Protein AF-A0A0E3PWA4-F1 (afdb_monomer)

Mean predicted aligned error: 4.56 Å

pLDDT: mean 91.11, std 10.6, range [44.59, 98.44]

Solvent-accessible surface area (backbone atoms only — not comparable to full-atom values): 4453 Å² total; per-residue (Å²): 134,85,77,79,81,48,61,36,74,47,75,51,66,41,90,89,77,68,49,73,50,70,28,70,58,26,60,49,90,57,89,82,59,95,86,68,80,71,43,78,49,79,43,80,48,85,88,47,86,96,35,50,30,39,39,33,37,22,45,93,80,75,46,78,50,36,62,39,76,73

Secondary structure (DSSP, 8-state):
------EEEEEEE-TTT--EEEEEEEETTS---TT---EEEEEE--SSTT--EEEEEE-TTS-EEEEEE-

Nearest PDB structures (foldseek):
  6o2d-assembly1_A  TM=2.340E-01  e=6.630E+00  Schizosaccharomyces pombe

Structure (mmCIF, N/CA/C/O backbone):
data_AF-A0A0E3PWA4-F1
#
_entry.id   AF-A0A0E3PWA4-F1
#
loop_
_atom_site.group_PDB
_atom_site.id
_atom_site.type_symbol
_atom_site.label_atom_id
_atom_site.label_alt_id
_atom_site.label_comp_id
_atom_site.label_asym_id
_atom_site.label_entity_id
_atom_site.label_seq_id
_atom_site.pdbx_PDB_ins_code
_atom_site.Cartn_x
_atom_site.Cartn_y
_atom_site.Cartn_z
_atom_site.occupancy
_atom_site.B_iso_or_equiv
_atom_site.auth_seq_id
_atom_site.auth_comp_id
_atom_site.auth_asym_id
_atom_site.auth_atom_id
_atom_site.pdbx_PDB_model_num
ATOM 1 N N . MET A 1 1 ? 29.575 8.704 -5.975 1.00 44.59 1 MET A N 1
ATOM 2 C CA . MET A 1 1 ? 28.403 9.213 -6.719 1.00 44.59 1 MET A CA 1
ATOM 3 C C . MET A 1 1 ? 27.208 9.105 -5.783 1.00 44.59 1 MET A C 1
ATOM 5 O O . MET A 1 1 ? 26.885 7.994 -5.386 1.00 44.59 1 MET A O 1
ATOM 9 N N . ILE A 1 2 ? 26.637 10.222 -5.331 1.00 50.59 2 ILE A N 1
ATOM 10 C CA . ILE A 1 2 ? 25.420 10.196 -4.507 1.00 50.59 2 ILE A CA 1
ATOM 11 C C . ILE A 1 2 ? 24.260 10.020 -5.488 1.00 50.59 2 ILE A C 1
ATOM 13 O O . ILE A 1 2 ? 23.985 10.924 -6.273 1.00 50.59 2 ILE A O 1
ATOM 17 N N . LYS A 1 3 ? 23.628 8.840 -5.507 1.00 56.28 3 LYS A N 1
ATOM 18 C CA . LYS A 1 3 ? 22.335 8.679 -6.178 1.00 56.28 3 LYS A CA 1
ATOM 19 C C . LYS A 1 3 ? 21.329 9.498 -5.373 1.00 56.28 3 LYS A C 1
ATOM 21 O O . LYS A 1 3 ? 21.039 9.146 -4.232 1.00 56.28 3 LYS A O 1
ATOM 26 N N . ASN A 1 4 ? 20.819 10.587 -5.940 1.00 58.72 4 ASN A N 1
ATOM 27 C CA . ASN A 1 4 ? 19.611 11.207 -5.411 1.00 58.72 4 ASN A CA 1
ATOM 28 C C . ASN A 1 4 ? 18.498 10.162 -5.539 1.00 58.72 4 ASN A C 1
ATOM 30 O O . ASN A 1 4 ? 18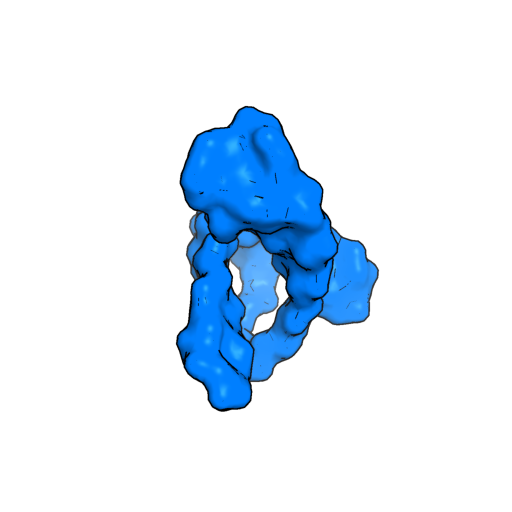.048 9.887 -6.648 1.00 58.72 4 ASN A O 1
ATOM 34 N N . LEU A 1 5 ? 18.118 9.528 -4.427 1.00 66.81 5 LEU A N 1
ATOM 35 C CA . LEU A 1 5 ? 16.952 8.650 -4.362 1.00 66.81 5 LEU A CA 1
ATOM 36 C C . LEU A 1 5 ? 15.720 9.517 -4.628 1.00 66.81 5 LEU A C 1
ATOM 38 O O . LEU A 1 5 ? 15.194 10.164 -3.723 1.00 66.81 5 LEU A O 1
ATOM 42 N N . ALA A 1 6 ? 15.305 9.589 -5.890 1.00 84.56 6 ALA A N 1
ATOM 43 C CA . ALA A 1 6 ? 14.029 10.172 -6.249 1.00 84.56 6 ALA A CA 1
ATOM 44 C C . ALA A 1 6 ? 12.949 9.219 -5.736 1.00 84.56 6 ALA A C 1
ATOM 46 O O . ALA A 1 6 ? 12.889 8.065 -6.145 1.00 84.56 6 ALA A O 1
ATOM 47 N N . TRP A 1 7 ? 12.130 9.674 -4.797 1.00 90.69 7 TRP A N 1
ATOM 48 C CA . TRP A 1 7 ? 10.939 8.942 -4.386 1.00 90.69 7 TRP A CA 1
ATOM 49 C C . TRP A 1 7 ? 9.809 9.242 -5.363 1.00 90.69 7 TRP A C 1
ATOM 51 O O . TRP A 1 7 ? 9.702 10.366 -5.860 1.00 90.69 7 TRP A O 1
ATOM 61 N N . LYS A 1 8 ? 8.950 8.258 -5.618 1.00 91.50 8 LYS A N 1
ATOM 62 C CA . LYS A 1 8 ? 7.722 8.453 -6.386 1.00 91.50 8 LYS A CA 1
ATOM 63 C C . LYS A 1 8 ? 6.500 8.025 -5.584 1.00 91.50 8 LYS A C 1
ATOM 65 O O . LYS A 1 8 ? 6.553 7.082 -4.795 1.00 91.50 8 LYS A O 1
ATOM 70 N N . GLY A 1 9 ? 5.403 8.736 -5.819 1.00 94.56 9 GLY A N 1
ATOM 71 C CA . GLY A 1 9 ? 4.095 8.387 -5.288 1.00 94.56 9 GLY A CA 1
ATOM 72 C C . GLY A 1 9 ? 3.446 7.276 -6.110 1.00 94.56 9 GLY A C 1
ATOM 73 O O . GLY A 1 9 ? 3.485 7.313 -7.339 1.00 94.56 9 GLY A O 1
ATOM 74 N N . VAL A 1 10 ? 2.828 6.309 -5.440 1.00 95.31 10 VAL A N 1
ATOM 75 C CA . VAL A 1 10 ? 2.062 5.219 -6.053 1.00 95.31 10 VAL A CA 1
ATOM 76 C C . VAL A 1 10 ? 0.692 5.158 -5.391 1.00 95.31 10 VAL A C 1
ATOM 78 O O . VAL A 1 10 ? 0.591 5.133 -4.169 1.00 95.31 10 VAL A O 1
ATOM 81 N N . THR A 1 11 ? -0.368 5.127 -6.196 1.00 96.44 11 THR A N 1
ATOM 82 C CA . THR A 1 11 ? -1.729 4.857 -5.715 1.00 96.44 11 THR A CA 1
ATOM 83 C C . THR A 1 11 ? -2.139 3.475 -6.186 1.00 96.44 11 THR A C 1
ATOM 85 O O . THR A 1 11 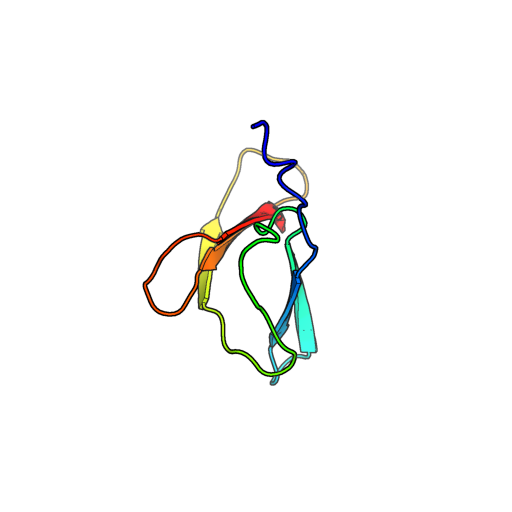? -2.111 3.207 -7.385 1.00 96.44 11 THR A O 1
ATOM 88 N N . VAL A 1 12 ? -2.529 2.615 -5.251 1.00 95.88 12 VAL A N 1
ATOM 89 C CA . VAL A 1 12 ? -3.137 1.317 -5.557 1.00 95.88 12 VAL A CA 1
ATOM 90 C C . VAL A 1 12 ? -4.646 1.462 -5.435 1.00 95.88 12 VAL A C 1
ATOM 92 O O . VAL A 1 12 ? -5.130 1.970 -4.425 1.00 95.88 12 VAL A O 1
ATOM 95 N N . GLU A 1 13 ? -5.372 1.030 -6.463 1.00 95.94 13 GLU A N 1
ATOM 96 C CA . GLU A 1 13 ? -6.835 1.018 -6.499 1.00 95.94 13 GLU A CA 1
ATOM 97 C C . GLU A 1 13 ? -7.352 -0.423 -6.551 1.00 95.94 13 GLU A C 1
ATOM 99 O O . GL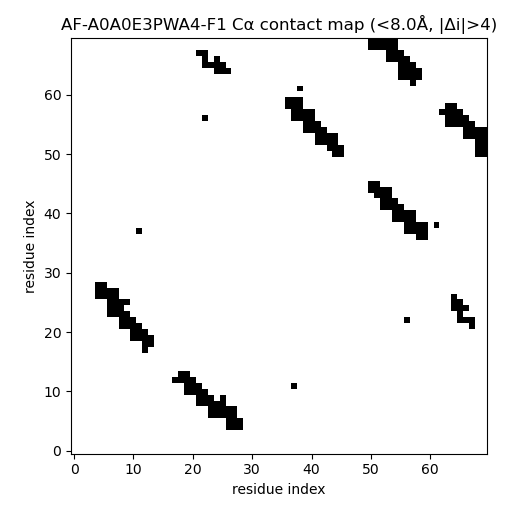U A 1 13 ? -6.951 -1.209 -7.414 1.00 95.94 13 GLU A O 1
ATOM 104 N N . GLU A 1 14 ? -8.267 -0.772 -5.648 1.00 93.00 14 GLU A N 1
ATOM 105 C CA . GLU A 1 14 ? -9.005 -2.028 -5.723 1.00 93.00 14 GLU A CA 1
ATOM 106 C C . GLU A 1 14 ? -10.104 -1.918 -6.789 1.00 93.00 14 GLU A C 1
ATOM 108 O O . GLU A 1 14 ? -11.049 -1.143 -6.651 1.00 93.00 14 GLU A O 1
ATOM 113 N N . LYS A 1 15 ? -10.030 -2.746 -7.838 1.00 87.62 15 LYS A N 1
ATOM 114 C CA . LYS A 1 15 ? -10.965 -2.694 -8.979 1.00 87.62 15 LYS A CA 1
ATOM 115 C C . LYS A 1 15 ? -12.440 -2.902 -8.602 1.00 87.62 15 LYS A C 1
ATOM 117 O O . LYS A 1 15 ? -13.309 -2.444 -9.334 1.00 87.62 15 LYS A O 1
ATOM 122 N N . GLY A 1 16 ? -12.724 -3.617 -7.509 1.00 92.06 16 GLY A N 1
ATOM 123 C CA . GLY A 1 16 ? -14.091 -3.952 -7.094 1.00 92.06 16 GLY A CA 1
ATOM 124 C C . GLY A 1 16 ? -14.796 -2.849 -6.303 1.00 92.06 16 GLY A C 1
ATOM 125 O O . GLY A 1 16 ? -15.999 -2.659 -6.462 1.00 92.06 16 GLY A O 1
ATOM 126 N N . THR A 1 17 ? -14.057 -2.116 -5.470 1.00 93.31 17 THR A N 1
ATOM 127 C CA . THR A 1 17 ? -14.617 -1.109 -4.551 1.00 93.31 17 THR A CA 1
ATOM 128 C C . THR A 1 17 ? -14.227 0.320 -4.916 1.00 93.31 17 THR A C 1
ATOM 130 O O . THR A 1 17 ? -14.795 1.260 -4.367 1.00 93.31 17 THR A O 1
ATOM 133 N N . GLN A 1 18 ? -13.245 0.491 -5.811 1.00 92.56 18 GLN A N 1
ATOM 134 C CA . GLN A 1 18 ? -12.554 1.758 -6.072 1.00 92.56 18 GLN A CA 1
ATOM 135 C C . GLN A 1 18 ? -11.845 2.333 -4.834 1.00 92.56 18 GLN A C 1
ATOM 137 O O . GLN A 1 18 ? -11.455 3.503 -4.826 1.00 92.56 18 GLN A O 1
ATOM 142 N N . GLY A 1 19 ? -11.657 1.524 -3.785 1.00 93.69 19 GLY A N 1
ATOM 143 C CA . GLY A 1 19 ? -10.854 1.878 -2.624 1.00 93.69 19 GLY A CA 1
ATOM 144 C C . GLY A 1 19 ? -9.412 2.151 -3.038 1.00 93.69 19 GLY A C 1
ATOM 145 O O . GLY A 1 19 ? -8.838 1.416 -3.844 1.00 93.69 19 GLY A O 1
ATOM 146 N N . ARG A 1 20 ? -8.826 3.227 -2.504 1.00 95.56 20 ARG A N 1
ATOM 147 C CA . ARG A 1 20 ? -7.490 3.701 -2.879 1.00 95.56 20 ARG A CA 1
ATOM 148 C C . ARG A 1 20 ? -6.591 3.831 -1.666 1.00 95.56 20 ARG A C 1
ATOM 150 O O . ARG A 1 20 ? -7.001 4.371 -0.642 1.00 95.56 20 ARG A O 1
ATOM 157 N N . VAL A 1 21 ? -5.340 3.414 -1.824 1.00 96.62 21 VAL A N 1
ATOM 158 C CA . VAL A 1 21 ? -4.279 3.631 -0.837 1.00 96.62 21 VAL A CA 1
ATOM 159 C C . VAL A 1 21 ? -3.086 4.276 -1.530 1.00 96.62 21 VAL A C 1
ATOM 161 O O . VAL A 1 21 ? -2.632 3.801 -2.572 1.00 96.62 21 VAL A O 1
ATOM 164 N N . TYR A 1 22 ? -2.595 5.373 -0.957 1.00 97.25 22 TYR A N 1
ATOM 165 C CA . TYR A 1 22 ? -1.448 6.117 -1.467 1.00 97.25 22 TYR A CA 1
ATOM 166 C C . TYR A 1 22 ? -0.176 5.807 -0.672 1.00 97.25 22 TYR A C 1
ATOM 168 O O . TYR A 1 22 ? -0.176 5.831 0.560 1.00 97.25 22 TYR A O 1
ATOM 176 N N . PHE A 1 23 ? 0.912 5.585 -1.404 1.00 97.31 23 PHE A N 1
ATOM 177 C CA . PHE A 1 23 ? 2.258 5.304 -0.915 1.00 97.31 23 PHE A CA 1
ATOM 178 C C . PHE A 1 23 ? 3.204 6.369 -1.463 1.00 97.31 23 PHE A C 1
ATOM 180 O O . PHE A 1 23 ? 3.356 6.504 -2.675 1.00 97.31 23 PHE A O 1
ATOM 187 N N . GLY A 1 24 ? 3.795 7.178 -0.586 1.00 95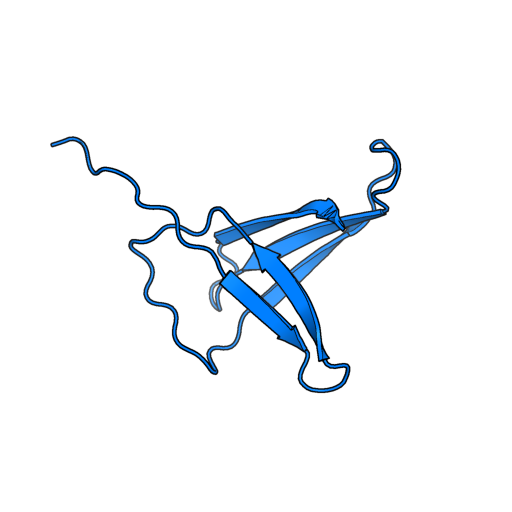.50 24 GLY A N 1
ATOM 188 C CA . GLY A 1 24 ? 4.525 8.385 -0.985 1.00 95.50 24 GLY A CA 1
ATOM 189 C C . GLY A 1 24 ? 6.027 8.201 -1.186 1.00 95.50 24 GLY A C 1
ATOM 190 O O . GLY A 1 24 ? 6.684 9.116 -1.679 1.00 95.50 24 GLY A O 1
ATOM 191 N N . ARG A 1 25 ? 6.588 7.069 -0.756 1.00 95.06 25 ARG A N 1
ATOM 192 C CA . ARG A 1 25 ? 8.036 6.845 -0.647 1.00 95.06 25 ARG A CA 1
ATOM 193 C C . ARG A 1 25 ? 8.469 5.553 -1.332 1.00 95.06 25 ARG A C 1
ATOM 195 O O . ARG A 1 25 ? 9.363 4.862 -0.854 1.00 95.06 25 ARG A O 1
ATOM 202 N N . VAL A 1 26 ? 7.878 5.243 -2.484 1.00 94.56 26 VAL A N 1
ATOM 203 C CA . VAL A 1 26 ? 8.358 4.138 -3.322 1.00 94.56 26 VAL A CA 1
ATOM 204 C C . VAL A 1 26 ? 9.637 4.572 -4.035 1.00 94.56 26 VAL A C 1
ATOM 206 O O . VAL A 1 26 ? 9.714 5.680 -4.570 1.00 94.56 26 VAL A O 1
ATOM 209 N N . ASN A 1 27 ? 10.660 3.715 -4.029 1.00 91.50 27 ASN A N 1
ATOM 210 C CA . ASN A 1 27 ? 11.933 3.995 -4.697 1.00 91.50 27 ASN A CA 1
ATOM 211 C C . ASN A 1 27 ? 11.711 4.266 -6.199 1.00 91.50 27 ASN A C 1
ATOM 213 O O . ASN A 1 27 ? 11.115 3.445 -6.898 1.00 91.50 27 ASN A O 1
ATOM 217 N N . GLY A 1 28 ? 12.194 5.407 -6.694 1.00 87.25 28 GLY A N 1
ATOM 218 C CA . GLY A 1 28 ? 12.034 5.835 -8.084 1.00 87.25 28 GLY A CA 1
ATOM 219 C C . GLY A 1 28 ? 12.828 5.024 -9.104 1.00 87.25 28 GLY A C 1
ATOM 220 O O . GLY A 1 28 ? 12.473 5.067 -10.276 1.00 87.25 28 GLY A O 1
ATOM 221 N N . ASP A 1 29 ? 13.830 4.245 -8.677 1.00 88.75 29 ASP A N 1
ATOM 222 C CA . ASP A 1 29 ? 14.555 3.310 -9.555 1.00 88.75 29 ASP A CA 1
ATOM 223 C C . ASP A 1 29 ? 13.670 2.112 -9.979 1.00 88.75 29 ASP A C 1
ATOM 225 O O . ASP A 1 29 ? 14.025 1.374 -10.895 1.00 88.75 29 ASP A O 1
ATOM 229 N N . ILE A 1 30 ? 12.528 1.888 -9.316 1.00 87.75 30 ILE A N 1
ATOM 230 C CA . ILE A 1 30 ? 11.578 0.827 -9.673 1.00 87.75 30 ILE A CA 1
ATOM 231 C C . ILE A 1 30 ? 10.675 1.336 -10.792 1.00 87.75 30 ILE A C 1
ATOM 233 O O . ILE A 1 30 ? 10.073 2.400 -10.658 1.00 87.75 30 ILE A O 1
ATOM 237 N N . GLU A 1 31 ? 10.511 0.575 -11.868 1.00 90.38 31 GLU A N 1
ATOM 238 C CA . GLU A 1 31 ? 9.525 0.866 -12.910 1.00 90.38 31 GLU A CA 1
ATOM 239 C C . GLU A 1 31 ? 8.137 0.386 -12.459 1.00 90.38 31 GLU A C 1
ATOM 241 O O . GLU A 1 31 ? 7.994 -0.730 -11.971 1.00 90.38 31 GLU A O 1
ATOM 246 N N . ILE A 1 32 ? 7.132 1.265 -12.525 1.00 90.19 32 ILE A N 1
ATOM 247 C CA . ILE A 1 32 ? 5.746 0.954 -12.135 1.00 90.19 32 ILE A CA 1
ATOM 248 C C . ILE A 1 32 ? 4.833 1.611 -13.153 1.00 90.19 32 ILE A C 1
ATOM 250 O O . ILE A 1 32 ? 4.930 2.826 -13.350 1.00 90.19 32 ILE A O 1
ATOM 254 N N . ASN A 1 33 ? 3.945 0.821 -13.741 1.00 92.62 33 ASN A N 1
ATOM 255 C CA . ASN A 1 33 ? 3.041 1.224 -14.801 1.00 92.62 33 ASN A CA 1
ATOM 256 C C . ASN A 1 33 ? 1.572 1.071 -14.372 1.00 92.62 33 ASN A C 1
ATOM 258 O O . ASN A 1 33 ? 1.233 0.208 -13.556 1.00 92.62 33 ASN A O 1
ATOM 262 N N . PRO A 1 34 ? 0.655 1.896 -14.912 1.00 91.50 34 PRO A N 1
ATOM 263 C CA . PRO A 1 34 ? -0.773 1.694 -14.705 1.00 91.50 34 PRO A CA 1
ATOM 264 C C . PRO A 1 34 ? -1.209 0.292 -15.147 1.00 91.50 34 PRO A C 1
ATOM 266 O O . PRO A 1 34 ? -0.936 -0.126 -16.269 1.00 91.50 34 PRO A O 1
ATOM 269 N N . GLY A 1 35 ? -1.926 -0.414 -14.271 1.00 91.75 35 GLY A N 1
ATOM 270 C CA . GLY A 1 35 ? -2.384 -1.784 -14.515 1.00 91.75 35 GLY A CA 1
ATOM 271 C C . GLY A 1 35 ? -1.511 -2.870 -13.881 1.00 91.75 35 GLY A C 1
ATOM 272 O O . GLY A 1 35 ? -1.982 -4.005 -13.776 1.00 91.75 35 GLY A O 1
ATOM 273 N N . ASP A 1 36 ? -0.313 -2.526 -13.398 1.00 93.25 36 ASP A N 1
ATOM 274 C CA . ASP A 1 36 ? 0.526 -3.438 -12.619 1.00 93.25 36 ASP A CA 1
ATOM 275 C C . ASP A 1 36 ? -0.201 -3.915 -11.355 1.00 93.25 36 ASP A C 1
ATOM 277 O O . ASP A 1 36 ? -0.980 -3.188 -10.730 1.00 93.25 36 ASP A O 1
ATOM 281 N N . THR A 1 37 ? 0.064 -5.163 -10.969 1.00 94.00 37 THR A N 1
ATOM 282 C CA . THR A 1 37 ? -0.499 -5.763 -9.755 1.00 94.00 37 THR A CA 1
ATOM 283 C C . THR A 1 37 ? 0.511 -5.688 -8.619 1.00 94.00 37 THR A C 1
ATOM 285 O O . THR A 1 37 ? 1.650 -6.127 -8.757 1.00 94.00 37 THR A O 1
ATOM 288 N N . PHE A 1 38 ? 0.060 -5.170 -7.479 1.00 94.94 38 PHE A N 1
ATOM 289 C CA . PHE A 1 38 ? 0.810 -5.134 -6.229 1.00 94.94 38 PHE A CA 1
ATOM 290 C C . PHE A 1 38 ? 0.057 -5.879 -5.135 1.00 94.94 38 PHE A C 1
ATOM 292 O O . PHE A 1 38 ? -1.145 -6.130 -5.245 1.00 94.94 38 PHE A O 1
ATOM 299 N N . TYR A 1 39 ? 0.770 -6.186 -4.059 1.00 95.88 39 TYR A N 1
ATOM 300 C CA . TYR A 1 39 ? 0.236 -6.907 -2.914 1.00 95.88 39 TYR A CA 1
ATOM 301 C C . TYR A 1 39 ? 0.231 -5.991 -1.694 1.00 95.88 39 TYR A C 1
ATOM 303 O O . TYR A 1 39 ? 1.135 -5.172 -1.513 1.00 95.88 39 TYR A O 1
ATOM 311 N N . LEU A 1 40 ? -0.804 -6.118 -0.865 1.00 96.62 40 LEU A N 1
ATOM 312 C CA . LEU A 1 40 ? -0.964 -5.330 0.351 1.00 96.62 40 LEU A CA 1
ATOM 313 C C . LEU A 1 40 ? -0.859 -6.239 1.574 1.00 96.62 40 LEU A C 1
ATOM 315 O O . LEU A 1 4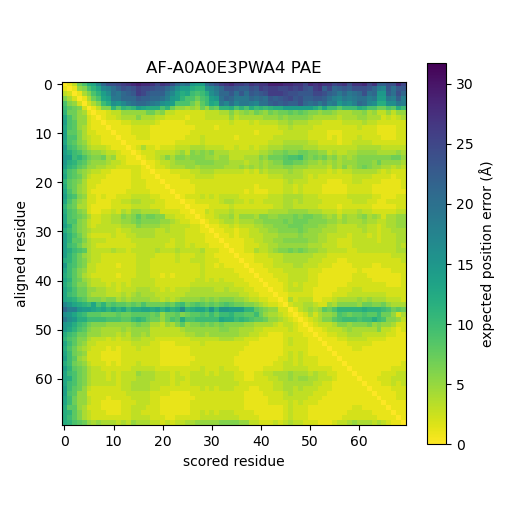0 ? -1.629 -7.185 1.718 1.00 96.62 40 LEU A O 1
ATOM 319 N N . GLY A 1 41 ? 0.065 -5.916 2.475 1.00 97.38 41 GLY A N 1
ATOM 320 C CA . GLY A 1 41 ? 0.075 -6.462 3.830 1.00 97.38 41 GLY A CA 1
ATOM 321 C C . GLY A 1 41 ? -0.619 -5.493 4.774 1.00 97.38 41 GLY A C 1
ATOM 322 O O . GLY A 1 41 ? -0.248 -4.322 4.833 1.00 97.38 41 GLY A O 1
ATOM 323 N N . ILE A 1 42 ? -1.613 -5.971 5.518 1.00 96.19 42 ILE A N 1
ATOM 324 C CA . ILE A 1 42 ? -2.414 -5.152 6.433 1.00 96.19 42 ILE A CA 1
ATOM 325 C C . ILE A 1 42 ? -2.161 -5.627 7.860 1.00 96.19 42 ILE A C 1
ATOM 327 O O . ILE A 1 42 ? -2.278 -6.816 8.158 1.00 96.19 42 ILE A O 1
ATOM 331 N N . ARG A 1 43 ? -1.828 -4.695 8.756 1.00 96.50 43 ARG A N 1
ATOM 332 C CA . ARG A 1 43 ? -1.664 -4.970 10.186 1.00 96.50 43 ARG A CA 1
ATOM 333 C C . ARG A 1 43 ? -2.415 -3.924 11.014 1.00 96.50 43 ARG A C 1
ATOM 335 O O . ARG A 1 43 ? -2.194 -2.736 10.780 1.00 96.50 43 ARG A O 1
ATOM 342 N N . PRO A 1 44 ? -3.246 -4.321 11.994 1.00 95.94 44 PRO A N 1
ATOM 343 C CA . PRO A 1 44 ? -3.877 -3.365 12.896 1.00 95.94 44 PRO A CA 1
ATOM 344 C C . PRO A 1 44 ? -2.829 -2.646 13.753 1.00 95.94 44 PRO A C 1
ATOM 346 O O . PRO A 1 44 ? -1.805 -3.230 14.125 1.00 95.94 44 PRO A O 1
ATOM 349 N N . ILE A 1 45 ? -3.101 -1.386 14.075 1.00 94.88 45 ILE A N 1
ATOM 350 C CA . ILE A 1 45 ? -2.320 -0.576 15.013 1.00 94.88 45 ILE A CA 1
ATOM 351 C C . ILE A 1 45 ? -3.265 0.087 16.017 1.00 94.88 45 ILE A C 1
ATOM 353 O O . ILE A 1 45 ? -4.414 0.369 15.692 1.00 94.88 45 ILE A O 1
ATOM 357 N N . TYR A 1 46 ? -2.783 0.312 17.239 1.00 88.81 46 TYR A N 1
ATOM 358 C CA . TYR A 1 46 ? -3.606 0.826 18.345 1.00 88.81 46 TYR A CA 1
ATOM 359 C C . TYR A 1 46 ? -3.012 2.068 19.019 1.00 88.81 46 TYR A C 1
ATOM 361 O O . TYR A 1 46 ? -3.629 2.643 19.906 1.00 88.81 46 TYR A O 1
ATOM 369 N N . GLU A 1 47 ? -1.805 2.470 18.622 1.00 86.12 47 GLU A N 1
ATOM 370 C CA . GLU A 1 47 ? -1.009 3.489 19.320 1.00 86.12 47 GLU A CA 1
ATOM 371 C C . GLU A 1 47 ? -1.095 4.877 18.668 1.00 86.12 47 GLU A C 1
ATOM 373 O O . GLU A 1 47 ? -0.522 5.832 19.185 1.00 86.12 47 GLU A O 1
ATOM 378 N N . ILE A 1 48 ? -1.775 4.997 17.523 1.00 88.06 48 ILE A N 1
ATOM 379 C CA . ILE A 1 48 ? -1.834 6.231 16.734 1.00 88.06 48 ILE A CA 1
ATOM 380 C C . ILE A 1 48 ? -3.292 6.660 16.607 1.00 88.06 48 ILE A C 1
ATOM 382 O O . ILE A 1 48 ? -4.113 5.928 16.061 1.00 88.06 48 ILE A O 1
ATOM 386 N N . GLU A 1 49 ? -3.597 7.849 17.120 1.00 87.81 49 GLU A N 1
ATOM 387 C CA . GLU A 1 49 ? -4.924 8.461 17.040 1.00 87.81 49 GLU A CA 1
ATOM 388 C C . GLU A 1 49 ? -5.376 8.597 15.576 1.00 87.81 49 GLU A C 1
ATOM 390 O O . GLU A 1 49 ? -4.573 8.879 14.683 1.00 87.81 49 GLU A O 1
ATOM 395 N N . ASP A 1 50 ? -6.659 8.328 15.322 1.00 90.38 50 ASP A N 1
ATOM 396 C CA . ASP A 1 50 ? -7.296 8.362 13.996 1.00 90.38 50 ASP A CA 1
ATOM 397 C C . ASP A 1 50 ? -6.694 7.436 12.924 1.00 90.38 50 ASP A C 1
ATOM 399 O O . ASP A 1 50 ? -6.987 7.580 11.731 1.00 90.38 50 ASP A O 1
ATOM 403 N N . LYS A 1 51 ? -5.855 6.472 13.315 1.00 93.81 51 LYS A N 1
ATOM 404 C CA . LYS A 1 51 ? -5.286 5.454 12.425 1.00 93.81 51 LYS A CA 1
ATOM 405 C C . LYS A 1 51 ? -5.543 4.075 13.014 1.00 93.81 51 LYS A C 1
ATOM 407 O O . LYS A 1 51 ? -5.300 3.826 14.188 1.00 93.81 51 LYS A O 1
ATOM 412 N N . THR A 1 52 ? -6.020 3.159 12.185 1.00 95.69 52 THR A N 1
ATOM 413 C CA . THR A 1 52 ? -6.404 1.807 12.626 1.00 95.69 52 THR A CA 1
ATOM 414 C C . THR A 1 52 ? -5.517 0.732 12.024 1.00 95.69 52 THR A C 1
ATOM 416 O O . THR A 1 52 ? -5.412 -0.367 12.572 1.00 95.69 52 THR A O 1
ATOM 419 N N . MET A 1 53 ? -4.851 1.029 10.904 1.00 96.38 53 MET A N 1
ATOM 420 C CA . MET A 1 53 ? -4.064 0.047 10.169 1.00 96.38 53 MET A CA 1
ATOM 421 C C . MET A 1 53 ? -2.750 0.629 9.661 1.00 96.38 53 MET A C 1
ATOM 423 O O . MET A 1 53 ? -2.673 1.770 9.213 1.00 96.38 53 MET A O 1
ATOM 427 N N . ARG A 1 54 ? -1.714 -0.209 9.653 1.00 97.19 54 ARG A N 1
ATOM 428 C CA . ARG A 1 54 ? -0.551 -0.048 8.785 1.00 97.19 54 ARG A CA 1
ATOM 429 C C . ARG A 1 54 ? -0.756 -0.912 7.550 1.00 97.19 54 ARG A C 1
ATOM 431 O O . ARG A 1 54 ? -0.961 -2.121 7.669 1.00 97.19 54 ARG A O 1
ATOM 438 N N . VAL A 1 55 ? -0.644 -0.295 6.383 1.00 97.81 55 VAL A N 1
ATOM 439 C CA . VAL A 1 55 ? -0.707 -0.970 5.088 1.00 97.81 55 VAL A CA 1
ATOM 440 C C . VAL A 1 55 ? 0.670 -0.895 4.446 1.00 97.81 55 VAL A C 1
ATOM 442 O O . VAL A 1 55 ? 1.225 0.190 4.300 1.00 97.81 55 VAL A O 1
ATOM 445 N N . THR A 1 56 ? 1.232 -2.037 4.072 1.00 98.44 56 THR A N 1
ATOM 446 C CA . THR A 1 56 ? 2.534 -2.140 3.403 1.00 98.44 56 THR A CA 1
ATOM 447 C C . THR A 1 56 ? 2.323 -2.585 1.961 1.00 98.44 56 TH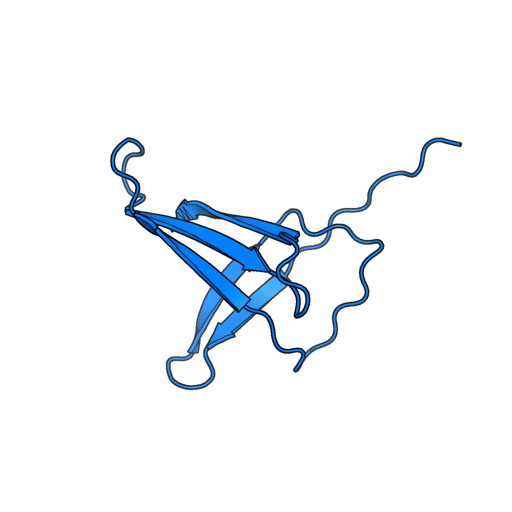R A C 1
ATOM 449 O O . THR A 1 56 ? 1.565 -3.521 1.711 1.00 98.44 56 THR A O 1
ATOM 452 N N . LEU A 1 57 ? 2.994 -1.916 1.026 1.00 98.06 57 LEU A N 1
ATOM 453 C CA . LEU A 1 57 ? 3.004 -2.245 -0.394 1.00 98.06 57 LEU A CA 1
ATOM 454 C C . LEU A 1 57 ? 4.141 -3.221 -0.695 1.00 98.06 57 LEU A C 1
ATOM 456 O O . LEU A 1 57 ? 5.287 -2.945 -0.338 1.00 98.06 57 LEU A O 1
ATOM 460 N N . TYR A 1 58 ? 3.843 -4.306 -1.402 1.00 97.56 58 TYR A N 1
ATOM 461 C CA . TYR A 1 58 ? 4.813 -5.313 -1.827 1.00 97.56 58 TYR A CA 1
ATOM 462 C C . TYR A 1 58 ? 4.764 -5.532 -3.339 1.00 97.56 58 TYR A C 1
ATOM 464 O O . TYR A 1 58 ? 3.706 -5.410 -3.967 1.00 97.56 58 TYR A O 1
ATOM 472 N N . ASN A 1 59 ? 5.912 -5.887 -3.917 1.00 94.81 59 ASN A N 1
ATOM 473 C CA . ASN A 1 59 ? 5.980 -6.425 -5.276 1.00 94.81 59 ASN A CA 1
ATOM 474 C C . ASN A 1 59 ? 5.639 -7.933 -5.300 1.00 94.81 59 ASN A C 1
ATOM 476 O O . ASN A 1 59 ? 5.366 -8.542 -4.268 1.00 94.81 59 ASN A O 1
ATOM 480 N N . SER A 1 60 ? 5.692 -8.550 -6.482 1.00 93.94 60 SER A N 1
ATOM 481 C CA . SER A 1 60 ? 5.434 -9.985 -6.687 1.00 93.94 60 SER A 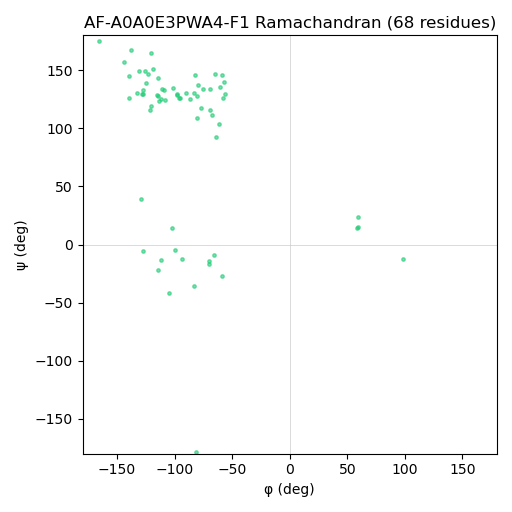CA 1
ATOM 482 C C . SER A 1 60 ? 6.450 -10.937 -6.050 1.00 93.94 60 SER A C 1
ATOM 484 O O . SER A 1 60 ? 6.229 -12.142 -6.052 1.00 93.94 60 SER A O 1
ATOM 486 N N . GLU A 1 61 ? 7.557 -10.417 -5.525 1.00 95.06 61 GLU A N 1
ATOM 487 C CA . GLU A 1 61 ? 8.603 -11.183 -4.838 1.00 95.06 61 GLU A CA 1
ATOM 488 C C . GLU A 1 61 ? 8.505 -11.037 -3.309 1.00 95.06 61 GLU A C 1
ATOM 490 O O . GLU A 1 61 ? 9.460 -11.345 -2.601 1.00 95.06 61 GLU A O 1
ATOM 495 N N . ASP A 1 62 ? 7.380 -10.520 -2.798 1.00 95.06 62 ASP A N 1
ATOM 496 C CA . ASP A 1 62 ? 7.165 -10.224 -1.373 1.00 95.06 62 ASP A CA 1
ATOM 497 C C . ASP A 1 62 ? 8.179 -9.212 -0.797 1.00 95.06 62 ASP A C 1
ATOM 499 O O . ASP A 1 62 ? 8.432 -9.127 0.408 1.00 95.06 62 ASP A O 1
ATOM 503 N N . LYS A 1 63 ? 8.771 -8.377 -1.663 1.00 95.50 63 LYS A N 1
ATOM 504 C CA . LYS A 1 63 ? 9.675 -7.304 -1.245 1.00 95.50 63 LYS A CA 1
ATOM 505 C C . LYS A 1 63 ? 8.873 -6.045 -0.903 1.00 95.50 63 LYS A C 1
ATOM 507 O O . LYS A 1 63 ? 8.153 -5.539 -1.771 1.00 95.50 63 LYS A O 1
ATOM 512 N N . PRO A 1 64 ? 9.032 -5.479 0.310 1.00 96.75 64 PRO A N 1
ATOM 513 C CA . PRO A 1 64 ? 8.342 -4.256 0.693 1.00 96.75 64 PRO A CA 1
ATOM 514 C C . PRO A 1 64 ? 8.884 -3.057 -0.093 1.00 96.75 64 PRO A C 1
ATOM 516 O O . PRO A 1 64 ? 10.098 -2.869 -0.214 1.00 96.75 64 PRO A O 1
ATOM 519 N N . LEU A 1 65 ? 7.969 -2.240 -0.609 1.00 96.12 65 LEU A N 1
ATOM 520 C CA . LEU A 1 65 ? 8.257 -1.055 -1.416 1.00 96.12 65 LEU A CA 1
ATOM 521 C C . LEU A 1 65 ? 8.048 0.246 -0.639 1.00 96.12 65 LEU A C 1
ATOM 523 O O . LEU A 1 65 ? 8.854 1.161 -0.773 1.00 96.12 65 LEU A O 1
ATOM 527 N N . ASP A 1 66 ? 6.976 0.318 0.154 1.00 97.50 66 ASP A N 1
ATOM 528 C CA . ASP A 1 66 ? 6.636 1.429 1.050 1.00 97.50 66 ASP A CA 1
ATOM 529 C C . ASP A 1 66 ? 5.534 0.984 2.034 1.00 97.50 66 ASP A C 1
ATOM 531 O O . ASP A 1 66 ? 5.001 -0.122 1.929 1.00 97.50 66 ASP A O 1
ATOM 535 N N . TRP A 1 67 ? 5.163 1.834 2.988 1.00 97.75 67 TRP A N 1
ATOM 536 C CA . TRP A 1 67 ? 4.002 1.639 3.850 1.00 97.75 67 TRP A CA 1
ATOM 537 C C . TRP A 1 67 ? 3.316 2.968 4.169 1.00 97.75 67 TRP A C 1
ATOM 539 O O . TRP A 1 67 ? 3.925 4.033 4.144 1.00 97.75 67 TRP A O 1
ATOM 549 N N . THR A 1 68 ?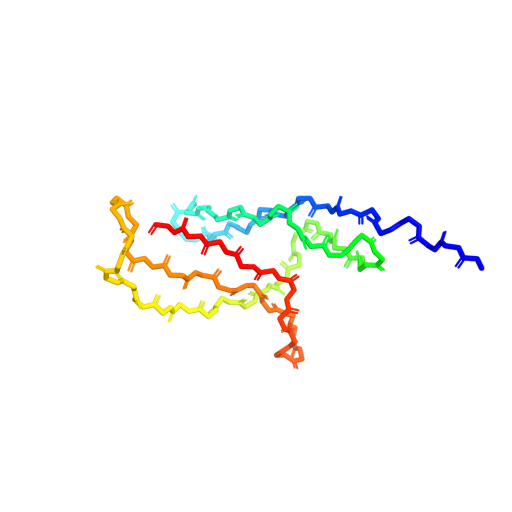 2.037 2.893 4.516 1.00 97.38 68 THR A N 1
ATOM 550 C CA . THR A 1 68 ? 1.236 4.032 4.964 1.00 97.38 68 THR A CA 1
ATOM 551 C C . THR A 1 68 ? 0.356 3.638 6.146 1.00 97.38 68 THR A C 1
ATOM 553 O O . THR A 1 68 ? 0.220 2.452 6.468 1.00 97.38 68 THR A O 1
ATOM 556 N N . LEU A 1 69 ? -0.217 4.634 6.814 1.00 96.31 69 LEU A N 1
ATOM 557 C CA . LEU A 1 69 ? -1.188 4.443 7.885 1.00 96.31 69 LEU A CA 1
ATOM 558 C C . LEU A 1 69 ? -2.565 4.880 7.393 1.00 96.31 69 LEU A C 1
ATOM 560 O O . LEU A 1 69 ? -2.697 5.968 6.829 1.00 96.31 69 LEU A O 1
ATOM 564 N N . VAL A 1 70 ? -3.570 4.043 7.636 1.00 92.31 70 VAL A N 1
ATOM 565 C CA . VAL A 1 70 ? -4.971 4.282 7.265 1.00 92.31 70 VAL A CA 1
ATOM 566 C C . VAL A 1 70 ? -5.810 4.455 8.517 1.00 92.31 70 VAL A C 1
ATOM 568 O O . VAL A 1 70 ? -5.720 3.600 9.432 1.00 92.31 70 VAL A O 1
#

Sequence (70 aa):
MIKNLAWKGVTVEEKGTQGRVYFGRVNGDIEINPGDTFYLGIRPIYEIEDKTMRVTLYNSEDKPLDWTLV

Organism: NCBI:txid1434117

Foldseek 3Di:
DDPPFDAAKDWDADPPPRDIDIFTGFGPVDDDDPPADWDWDWDADDPDPPFGIKIFIGDPVRDT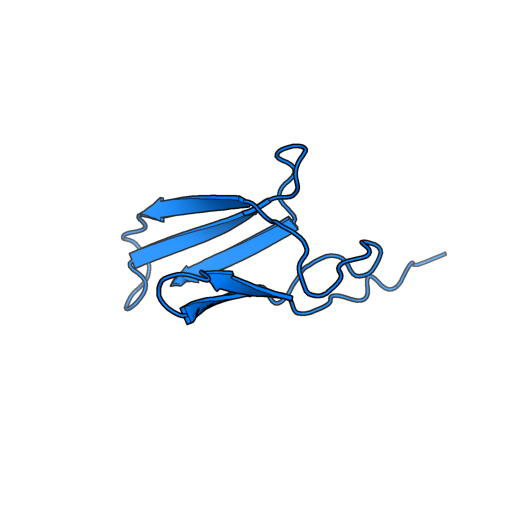GGIDTD

Radius of gyration: 13.31 Å; Cα contacts (8 Å, |Δi|>4): 115; chains: 1; bounding box: 43×22×34 Å